Protein AF-A0A7S0CFM4-F1 (afdb_monomer_lite)

Structure (mmCIF, N/CA/C/O backbone):
data_AF-A0A7S0CFM4-F1
#
_entry.id   AF-A0A7S0CFM4-F1
#
loop_
_atom_site.group_PDB
_atom_site.id
_atom_site.type_symbol
_atom_site.label_atom_id
_atom_site.label_alt_id
_atom_site.label_comp_id
_atom_site.label_asym_id
_atom_site.label_entity_id
_atom_site.label_seq_id
_atom_site.pdbx_PDB_ins_code
_atom_site.Cartn_x
_atom_site.Cartn_y
_atom_site.Cartn_z
_atom_site.occupancy
_atom_site.B_iso_or_equiv
_atom_site.auth_seq_id
_atom_site.auth_comp_id
_atom_site.auth_asym_id
_atom_site.auth_atom_id
_atom_site.pdbx_PDB_model_num
ATOM 1 N N . TYR A 1 1 ? 23.553 -4.003 20.537 1.00 40.41 1 TYR A N 1
ATOM 2 C CA . TYR A 1 1 ? 22.640 -2.846 20.536 1.00 40.41 1 TYR A CA 1
ATOM 3 C C . TYR A 1 1 ? 23.492 -1.665 20.147 1.00 40.41 1 TYR A C 1
ATOM 5 O O . TYR A 1 1 ? 24.112 -1.077 21.020 1.00 40.41 1 TYR A O 1
ATOM 13 N N . ASP A 1 2 ? 23.655 -1.449 18.842 1.00 40.47 2 ASP A N 1
ATOM 14 C CA . ASP A 1 2 ? 24.677 -0.541 18.330 1.00 40.47 2 ASP A CA 1
ATOM 15 C C . ASP A 1 2 ? 24.073 0.653 17.588 1.00 40.47 2 ASP A C 1
ATOM 17 O O . ASP A 1 2 ? 22.997 0.603 16.994 1.00 40.47 2 ASP A O 1
ATOM 21 N N . SER A 1 3 ? 24.793 1.749 17.724 1.00 41.78 3 SER A N 1
ATOM 22 C CA . SER A 1 3 ? 24.379 3.143 17.827 1.00 41.78 3 SER A CA 1
ATOM 23 C C . SER A 1 3 ? 24.308 3.886 16.490 1.00 41.78 3 SER A C 1
ATOM 25 O O . SER A 1 3 ? 24.417 5.108 16.454 1.00 41.78 3 SER A O 1
ATOM 27 N N . LYS A 1 4 ? 24.103 3.181 15.371 1.00 48.75 4 LYS A N 1
ATOM 28 C CA . LYS A 1 4 ? 24.180 3.795 14.030 1.00 48.75 4 LYS A CA 1
ATOM 29 C C . LYS A 1 4 ? 22.928 4.587 13.614 1.00 48.75 4 LYS A C 1
ATOM 31 O O . LYS A 1 4 ? 22.977 5.324 12.637 1.00 48.75 4 LYS A O 1
ATOM 36 N N . TYR A 1 5 ? 21.837 4.483 14.382 1.00 51.28 5 TYR A N 1
ATOM 37 C CA . TYR A 1 5 ? 20.607 5.271 14.206 1.00 51.28 5 TYR A CA 1
ATOM 38 C C . TYR A 1 5 ? 20.040 5.715 15.567 1.00 51.28 5 TYR A C 1
ATOM 40 O O . TYR A 1 5 ? 19.038 5.158 16.027 1.00 51.28 5 TYR A O 1
ATOM 48 N N . PRO A 1 6 ? 20.677 6.673 16.267 1.00 43.50 6 PRO A N 1
ATOM 49 C CA . PRO A 1 6 ? 20.128 7.202 17.507 1.00 43.50 6 PRO A CA 1
ATOM 50 C C . PRO A 1 6 ? 18.865 8.002 17.167 1.00 43.50 6 PRO A C 1
ATOM 52 O O . PRO A 1 6 ? 18.918 9.041 16.515 1.00 43.50 6 PRO A O 1
ATOM 55 N N . PHE A 1 7 ? 17.706 7.472 17.556 1.00 48.91 7 PHE A N 1
ATOM 56 C CA . PHE A 1 7 ? 16.424 8.133 17.347 1.00 48.91 7 PHE A CA 1
ATOM 57 C C . PHE A 1 7 ? 16.275 9.275 18.356 1.00 48.91 7 PHE A C 1
ATOM 59 O O . PHE A 1 7 ? 15.991 9.032 19.530 1.00 48.91 7 PHE A O 1
ATOM 66 N N . ASP A 1 8 ? 16.458 10.514 17.898 1.00 47.66 8 ASP A N 1
ATOM 67 C CA . ASP A 1 8 ? 16.043 11.690 18.657 1.00 47.66 8 ASP A CA 1
ATOM 68 C C . ASP A 1 8 ? 14.516 11.828 18.565 1.00 47.66 8 ASP A C 1
ATOM 70 O O . ASP A 1 8 ? 13.925 12.033 17.503 1.00 47.66 8 ASP A O 1
ATOM 74 N N . ILE A 1 9 ? 13.860 11.677 19.714 1.00 49.12 9 ILE A N 1
ATOM 75 C CA . ILE A 1 9 ? 12.403 11.709 19.876 1.00 49.12 9 ILE A CA 1
ATOM 76 C C . ILE A 1 9 ? 11.842 13.113 19.563 1.00 49.12 9 ILE A C 1
ATOM 78 O O . ILE A 1 9 ? 10.633 13.242 19.352 1.00 49.12 9 ILE A O 1
ATOM 82 N N . ASN A 1 10 ? 12.697 14.140 19.480 1.00 45.16 10 ASN A N 1
ATOM 83 C CA . ASN A 1 10 ? 12.308 15.534 19.270 1.00 45.16 10 ASN A CA 1
ATOM 84 C C . ASN A 1 10 ? 12.163 15.956 17.795 1.00 45.16 10 ASN A C 1
ATOM 86 O O . ASN A 1 10 ? 11.610 17.024 17.550 1.00 45.16 10 ASN A O 1
ATOM 90 N N . ASP A 1 11 ? 12.562 15.128 16.817 1.00 54.97 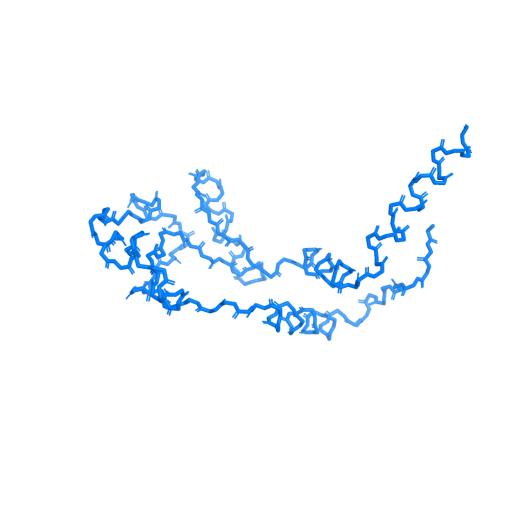11 ASP A N 1
ATOM 91 C CA . ASP A 1 11 ? 12.527 15.473 15.378 1.00 54.97 11 ASP A CA 1
ATOM 92 C C . ASP A 1 11 ? 11.566 14.591 14.549 1.00 54.97 11 ASP A C 1
ATOM 94 O O . ASP A 1 11 ? 11.843 14.151 13.428 1.00 54.97 11 ASP A O 1
ATOM 98 N N . LYS A 1 12 ? 10.408 14.252 15.130 1.00 56.91 12 LYS A N 1
ATOM 99 C CA . LYS A 1 12 ? 9.464 13.274 14.552 1.00 56.91 12 LYS A CA 1
ATOM 100 C C . LYS A 1 12 ? 8.809 13.719 13.242 1.00 56.91 12 LYS A C 1
ATOM 102 O O . LYS A 1 12 ? 8.594 12.871 12.380 1.00 56.91 12 LYS A O 1
ATOM 107 N N . ALA A 1 13 ? 8.483 15.004 13.096 1.00 60.00 13 ALA A N 1
ATOM 108 C CA . ALA A 1 13 ? 7.797 15.520 11.906 1.00 60.00 13 ALA A CA 1
ATOM 109 C C . ALA A 1 13 ? 8.728 15.528 10.680 1.00 60.00 13 ALA A C 1
ATOM 111 O O . ALA A 1 13 ? 8.408 14.923 9.661 1.00 60.00 13 ALA A O 1
ATOM 112 N N . SER A 1 14 ? 9.934 16.082 10.837 1.00 62.34 14 SER A N 1
ATOM 113 C CA . SER A 1 14 ? 11.000 16.062 9.823 1.00 62.34 14 SER A CA 1
ATOM 114 C C . SER A 1 14 ? 11.377 14.633 9.416 1.00 62.34 14 SER A C 1
ATOM 116 O O . SER A 1 14 ? 11.490 14.307 8.232 1.00 62.34 14 SER A O 1
ATOM 118 N N . SER A 1 15 ? 11.496 13.737 10.403 1.00 78.25 15 SER A N 1
ATOM 119 C CA . SER A 1 15 ? 11.813 12.328 10.162 1.00 78.25 15 SER A CA 1
ATOM 120 C C . SER A 1 15 ? 10.724 11.604 9.369 1.00 78.25 15 SER A C 1
ATOM 122 O O . SER A 1 15 ? 11.044 10.786 8.508 1.00 78.25 15 SER A O 1
ATOM 124 N N . LEU A 1 16 ? 9.447 11.886 9.634 1.00 84.25 16 LEU A N 1
ATOM 125 C CA . LEU A 1 16 ? 8.334 11.257 8.928 1.00 84.25 16 LEU A CA 1
ATOM 126 C C . LEU A 1 16 ? 8.239 11.733 7.479 1.00 84.25 16 LEU A C 1
ATOM 128 O O . LEU A 1 16 ? 8.123 10.903 6.581 1.00 84.25 16 LEU A O 1
ATOM 132 N N . ASP A 1 17 ? 8.367 13.035 7.238 1.00 88.12 17 ASP A N 1
ATOM 133 C CA . ASP A 1 17 ? 8.357 13.593 5.883 1.00 88.12 17 ASP A CA 1
ATOM 134 C C . ASP A 1 17 ? 9.499 13.027 5.037 1.00 88.12 17 ASP A C 1
ATOM 136 O O . ASP A 1 17 ? 9.308 12.634 3.883 1.00 88.12 17 ASP A O 1
ATOM 140 N N . ARG A 1 18 ? 10.688 12.899 5.636 1.00 89.38 18 ARG A N 1
ATOM 141 C CA . ARG A 1 18 ? 11.846 12.265 5.003 1.00 89.38 18 ARG A CA 1
ATOM 142 C C . ARG A 1 18 ? 11.566 10.806 4.633 1.00 89.38 18 ARG A C 1
ATOM 144 O O . ARG A 1 18 ? 11.861 10.396 3.511 1.00 89.38 18 ARG A O 1
ATOM 151 N N . LEU A 1 19 ? 10.980 10.036 5.550 1.00 91.19 19 LEU A N 1
ATOM 152 C CA . LEU A 1 19 ? 10.613 8.636 5.326 1.00 91.19 19 LEU A CA 1
ATOM 153 C C . LEU A 1 19 ? 9.547 8.482 4.235 1.00 91.19 19 LEU A C 1
ATOM 155 O O . LEU A 1 19 ? 9.661 7.607 3.378 1.00 91.19 19 LEU A O 1
ATOM 159 N N . LEU A 1 20 ? 8.531 9.346 4.234 1.00 91.12 20 LEU A N 1
ATOM 160 C CA . LEU A 1 20 ? 7.489 9.365 3.209 1.00 91.12 20 LEU A CA 1
ATOM 161 C C . LEU A 1 20 ? 8.065 9.708 1.836 1.00 91.12 20 LEU A C 1
ATOM 163 O O . LEU A 1 20 ? 7.699 9.072 0.847 1.00 91.12 20 LEU A O 1
ATOM 167 N N . LYS A 1 21 ? 8.991 10.671 1.774 1.00 91.38 21 LYS A N 1
ATOM 168 C CA . LYS A 1 21 ? 9.681 11.061 0.541 1.00 91.38 21 LYS A CA 1
ATOM 169 C C . LYS A 1 21 ? 10.567 9.941 -0.005 1.00 91.38 21 LYS A C 1
ATOM 171 O O . LYS A 1 21 ? 10.552 9.697 -1.206 1.00 91.38 21 LYS A O 1
ATOM 176 N N . LEU A 1 22 ? 11.300 9.240 0.860 1.00 91.19 22 LEU A N 1
ATOM 177 C CA . LEU A 1 22 ? 12.080 8.069 0.458 1.00 91.19 22 LEU A CA 1
ATOM 178 C C . LEU A 1 22 ? 11.164 6.958 -0.073 1.00 91.19 22 LEU A C 1
ATOM 180 O O . LEU A 1 22 ? 11.362 6.437 -1.165 1.00 91.19 22 LEU A O 1
ATOM 184 N N . ALA A 1 23 ? 10.117 6.612 0.676 1.00 89.81 23 ALA A N 1
ATOM 185 C CA . ALA A 1 23 ? 9.205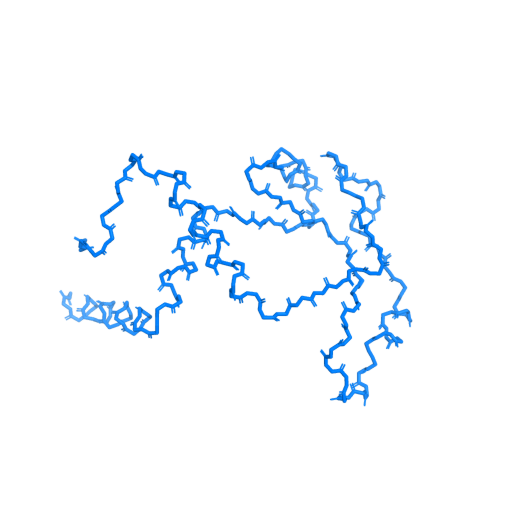 5.548 0.277 1.00 89.81 23 ALA A CA 1
ATOM 186 C C . ALA A 1 23 ? 8.412 5.882 -0.994 1.00 89.81 23 ALA A C 1
ATOM 188 O O . ALA A 1 23 ? 8.005 4.967 -1.706 1.00 89.81 23 ALA A O 1
ATOM 189 N N . SER A 1 24 ? 8.161 7.161 -1.285 1.00 88.62 24 SER A N 1
ATOM 190 C CA . SER A 1 24 ? 7.548 7.573 -2.547 1.00 88.62 24 SER A CA 1
ATOM 191 C C . SER A 1 24 ? 8.539 7.524 -3.709 1.00 88.62 24 SER A C 1
ATOM 193 O O . SER A 1 24 ? 8.147 7.075 -4.782 1.00 88.62 24 SER A O 1
ATOM 195 N N . SER A 1 25 ? 9.813 7.885 -3.501 1.00 90.88 25 SER A N 1
ATOM 196 C CA . SER A 1 25 ? 10.839 7.806 -4.551 1.00 90.88 25 SER A CA 1
ATOM 197 C C . SER A 1 25 ? 11.182 6.377 -4.972 1.00 90.88 25 SER A C 1
ATOM 199 O O . SER A 1 25 ? 11.627 6.175 -6.093 1.00 90.88 25 SER A O 1
ATOM 201 N N . LEU A 1 26 ? 10.957 5.390 -4.100 1.00 90.31 26 LEU A N 1
ATOM 202 C CA . LEU A 1 26 ? 11.190 3.969 -4.395 1.00 90.31 26 LEU A CA 1
ATOM 203 C C . LEU A 1 26 ? 10.030 3.296 -5.158 1.00 90.31 26 LEU A C 1
ATOM 205 O O . LEU A 1 26 ? 10.097 2.109 -5.466 1.00 90.31 26 LEU A O 1
ATOM 209 N N . ARG A 1 27 ? 8.935 4.011 -5.452 1.00 86.38 27 ARG A N 1
ATOM 210 C CA . ARG A 1 27 ? 7.801 3.467 -6.218 1.00 86.38 27 ARG A CA 1
ATOM 211 C C . ARG A 1 27 ? 8.047 3.662 -7.710 1.00 86.38 27 ARG A C 1
ATOM 213 O O . ARG A 1 27 ? 7.652 4.677 -8.275 1.00 86.38 27 ARG A O 1
ATOM 220 N N . GLU A 1 28 ? 8.676 2.674 -8.334 1.00 79.88 28 GLU A N 1
ATOM 221 C CA . GLU A 1 28 ? 9.001 2.699 -9.768 1.00 79.88 28 GLU A CA 1
ATOM 222 C C . GLU A 1 28 ? 7.755 2.593 -10.659 1.00 79.88 28 GLU A C 1
ATOM 224 O O . GLU A 1 28 ? 7.666 3.243 -11.699 1.00 79.88 28 GLU A O 1
ATOM 229 N N . HIS A 1 29 ? 6.756 1.819 -10.227 1.00 76.88 29 HIS A N 1
ATOM 230 C CA . HIS A 1 29 ? 5.530 1.603 -10.990 1.00 76.88 29 HIS A CA 1
ATOM 231 C C . HIS A 1 29 ? 4.382 2.467 -10.472 1.00 76.88 29 HIS A C 1
ATOM 233 O O . HIS A 1 29 ? 3.984 2.382 -9.305 1.00 76.88 29 HIS A O 1
ATOM 239 N N . GLN A 1 30 ? 3.818 3.275 -11.370 1.00 73.50 30 GLN A N 1
ATOM 240 C CA . GLN A 1 30 ? 2.602 4.038 -11.124 1.00 73.50 30 GLN A CA 1
ATOM 241 C C . GLN A 1 30 ? 1.469 3.476 -11.969 1.00 73.50 30 GLN A C 1
ATOM 243 O O . GLN A 1 30 ? 1.598 3.320 -13.179 1.00 73.50 30 GLN A O 1
ATOM 248 N N . TYR 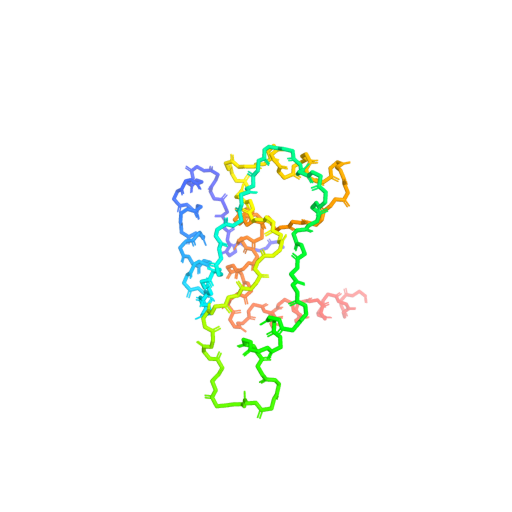A 1 31 ? 0.352 3.204 -11.305 1.00 79.88 31 TYR A N 1
ATOM 249 C CA . TYR A 1 31 ? -0.855 2.701 -11.933 1.00 79.88 31 TYR A CA 1
ATOM 250 C C . TYR A 1 31 ? -1.985 3.710 -11.735 1.00 79.88 31 TYR A C 1
ATOM 252 O O . TYR A 1 31 ? -2.174 4.260 -10.649 1.00 79.88 31 TYR A O 1
ATOM 260 N N . THR A 1 32 ? -2.746 3.939 -12.790 1.00 86.00 32 THR A N 1
ATOM 261 C CA . THR A 1 32 ? -3.970 4.722 -12.846 1.00 86.00 32 THR A CA 1
ATOM 262 C C . THR A 1 32 ? -5.167 3.772 -12.782 1.00 86.00 32 THR A C 1
ATOM 264 O O . THR A 1 32 ? -5.357 2.955 -13.675 1.00 86.00 32 THR A O 1
ATOM 267 N N . PRO A 1 33 ? -6.007 3.826 -11.744 1.00 88.50 33 PRO A N 1
ATOM 268 C CA . PRO A 1 33 ? -7.243 3.053 -11.731 1.00 88.50 33 PRO A CA 1
ATOM 269 C C . PRO A 1 33 ? -8.171 3.447 -12.890 1.00 88.50 33 PRO A C 1
ATOM 271 O O . PRO A 1 33 ? -8.291 4.633 -13.194 1.00 88.50 33 PRO A O 1
ATOM 274 N N . ILE A 1 34 ? -8.875 2.479 -13.493 1.00 88.31 34 ILE A N 1
ATOM 275 C CA . ILE A 1 34 ? -9.935 2.754 -14.495 1.00 88.31 34 ILE A CA 1
ATOM 276 C C . ILE A 1 34 ? -10.991 3.692 -13.929 1.00 88.31 34 ILE A C 1
ATOM 278 O O . ILE A 1 34 ? -11.508 4.571 -14.614 1.00 88.31 34 ILE A O 1
ATOM 282 N N . GLU A 1 35 ? -11.316 3.488 -12.659 1.00 89.31 35 GLU A N 1
ATOM 283 C CA . GLU A 1 35 ? -12.182 4.373 -11.917 1.00 89.31 35 GLU A CA 1
ATOM 284 C C . GLU A 1 35 ? -11.662 4.548 -10.496 1.00 89.31 35 GLU A C 1
ATOM 286 O O . GLU A 1 35 ? -11.060 3.647 -9.903 1.00 89.31 35 GLU A O 1
ATOM 291 N N . ASN A 1 36 ? -11.951 5.714 -9.928 1.00 86.94 36 ASN A N 1
ATOM 292 C CA . ASN A 1 36 ? -11.649 5.984 -8.535 1.00 86.94 36 ASN A CA 1
ATOM 293 C C . ASN A 1 36 ? -12.624 5.207 -7.646 1.00 86.94 36 ASN A C 1
ATOM 295 O O . ASN A 1 36 ? -13.813 5.533 -7.571 1.00 86.94 36 ASN A O 1
ATOM 299 N N . LEU A 1 37 ? -12.115 4.184 -6.959 1.00 90.38 37 LEU A N 1
ATOM 300 C CA . LEU A 1 37 ? -12.884 3.427 -5.981 1.00 90.38 37 LEU A CA 1
ATOM 301 C C . LEU A 1 37 ? -13.280 4.342 -4.814 1.00 90.38 37 LEU A C 1
ATOM 303 O O . LEU A 1 37 ? -12.430 4.943 -4.159 1.00 90.38 37 LEU A O 1
ATOM 307 N N . LYS A 1 38 ? -14.583 4.445 -4.541 1.00 91.50 38 LYS A N 1
ATOM 308 C CA . LYS A 1 38 ? -15.091 5.187 -3.382 1.00 91.50 38 LYS A CA 1
ATOM 309 C C . LYS A 1 38 ? -14.911 4.346 -2.120 1.00 91.50 38 LYS A C 1
ATOM 311 O O . LYS A 1 38 ? -15.478 3.261 -2.031 1.00 91.50 38 LYS A O 1
ATOM 316 N N . CYS A 1 39 ? -14.177 4.885 -1.149 1.00 94.31 39 CYS A N 1
ATOM 317 C CA . CYS A 1 39 ? -13.854 4.232 0.120 1.00 94.31 39 CYS A CA 1
ATOM 318 C C . CYS A 1 39 ? -14.535 4.953 1.302 1.00 94.31 39 CYS A C 1
ATOM 320 O O . CYS A 1 39 ? -13.928 5.842 1.907 1.00 94.31 39 CYS A O 1
ATOM 322 N N . PRO A 1 40 ? -15.817 4.640 1.590 1.00 96.69 40 PRO A N 1
ATOM 323 C CA . PRO A 1 40 ? -16.549 5.192 2.733 1.00 96.69 40 PRO A CA 1
ATOM 324 C C . PRO A 1 40 ? -16.034 4.631 4.066 1.00 96.69 40 PRO A C 1
ATOM 326 O O . PRO A 1 40 ? -15.279 3.660 4.076 1.00 96.69 40 PRO A O 1
ATOM 329 N N . ASP A 1 41 ? -16.490 5.203 5.186 1.00 97.38 41 ASP A N 1
ATOM 330 C CA . ASP A 1 41 ? -16.016 4.850 6.537 1.00 97.38 41 ASP A CA 1
ATOM 331 C C . ASP A 1 41 ? -16.260 3.388 6.928 1.00 97.38 41 ASP A C 1
ATOM 333 O O . ASP A 1 41 ? -15.508 2.829 7.720 1.00 97.38 41 ASP A O 1
ATOM 337 N N . LYS A 1 42 ? -17.288 2.754 6.356 1.00 97.50 42 LYS A N 1
ATOM 338 C CA . LYS A 1 42 ? -17.612 1.331 6.533 1.00 97.50 42 LYS A CA 1
ATOM 339 C C . LYS A 1 42 ? -17.677 0.645 5.172 1.00 97.50 42 LYS A C 1
ATOM 341 O O . LYS A 1 42 ? -18.118 1.292 4.222 1.00 97.50 42 LYS A O 1
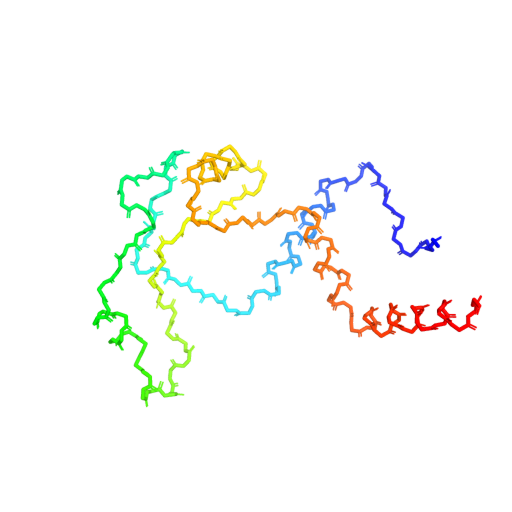ATOM 346 N N . PRO A 1 43 ? -17.292 -0.637 5.056 1.00 96.94 43 PRO A N 1
ATOM 347 C CA . PRO A 1 43 ? -17.304 -1.320 3.771 1.00 96.94 43 PRO A CA 1
ATOM 348 C C . PRO A 1 43 ? -18.723 -1.359 3.186 1.00 96.94 43 PRO A C 1
ATOM 350 O O . PRO A 1 43 ? -19.668 -1.729 3.889 1.00 96.94 43 PRO A O 1
ATOM 353 N N . PRO A 1 44 ? -18.906 -0.961 1.914 1.00 95.69 44 PRO A N 1
ATOM 354 C CA . PRO A 1 44 ? -20.212 -1.023 1.278 1.00 95.69 44 PRO A CA 1
ATOM 355 C C . PRO A 1 44 ? -20.631 -2.485 1.033 1.00 95.69 44 PRO A C 1
ATOM 357 O O . PRO A 1 44 ? -19.770 -3.362 0.907 1.00 95.69 44 PRO A O 1
ATOM 360 N N . PRO A 1 45 ? -21.940 -2.771 0.907 1.00 94.88 45 PRO A N 1
ATOM 361 C CA . PRO A 1 45 ? -22.411 -4.097 0.517 1.00 94.88 45 PRO A CA 1
ATOM 362 C C . PRO A 1 45 ? -21.749 -4.571 -0.783 1.00 94.88 45 PRO A C 1
ATOM 364 O O . PRO A 1 45 ? -21.693 -3.829 -1.764 1.00 94.88 45 PRO A O 1
ATOM 367 N N . GLY A 1 46 ? -21.253 -5.810 -0.789 1.00 92.88 46 GLY A N 1
ATOM 368 C CA . GLY A 1 46 ? -20.568 -6.393 -1.946 1.00 92.88 46 GLY A CA 1
ATOM 369 C C . GLY A 1 46 ? -19.106 -5.968 -2.120 1.00 92.88 46 GLY A C 1
ATOM 370 O O . GLY A 1 46 ? -18.537 -6.243 -3.170 1.00 92.88 46 GLY A O 1
ATOM 371 N N . TYR A 1 47 ? -18.496 -5.312 -1.127 1.00 96.06 47 TYR A N 1
ATOM 372 C CA . TYR A 1 47 ? -17.047 -5.098 -1.075 1.00 96.06 47 TYR A CA 1
ATOM 373 C C . TYR A 1 47 ? -16.297 -6.427 -0.822 1.00 96.06 47 TYR A C 1
ATOM 375 O O . TYR A 1 47 ? -16.773 -7.234 -0.021 1.00 96.06 47 TYR A O 1
ATOM 383 N N . PRO A 1 48 ? -15.117 -6.663 -1.434 1.00 96.62 48 PRO A N 1
ATOM 384 C CA . PRO A 1 48 ? -14.393 -5.794 -2.369 1.00 96.62 48 PRO A CA 1
ATOM 385 C C . PRO A 1 48 ? -15.065 -5.687 -3.738 1.00 96.62 48 PRO A C 1
ATOM 387 O O . PRO A 1 48 ? -15.787 -6.587 -4.164 1.00 96.62 48 PRO A O 1
ATOM 390 N N . LYS A 1 49 ? -14.810 -4.582 -4.450 1.00 94.75 49 LYS A N 1
ATOM 391 C CA . LYS A 1 49 ? -15.402 -4.357 -5.771 1.00 94.75 49 LYS A CA 1
ATOM 392 C C . LYS A 1 49 ? -14.944 -5.441 -6.743 1.00 94.75 49 LYS A C 1
ATOM 394 O O . LYS A 1 49 ? -13.750 -5.638 -6.965 1.00 94.75 49 LYS A O 1
ATOM 399 N N . GLN A 1 50 ? -15.924 -6.100 -7.348 1.00 93.31 50 GLN A N 1
ATOM 400 C CA . GLN A 1 50 ? -15.710 -7.117 -8.365 1.00 93.31 50 GLN A CA 1
ATOM 401 C C . GLN A 1 50 ? -15.711 -6.492 -9.758 1.00 93.31 50 GLN A C 1
ATOM 403 O O . GLN A 1 50 ? -16.458 -5.554 -10.045 1.00 93.31 50 GLN A O 1
ATOM 408 N N . TRP A 1 51 ? -14.891 -7.062 -10.632 1.00 92.62 51 TRP A N 1
ATOM 409 C CA . TRP A 1 51 ? -14.723 -6.635 -12.013 1.00 92.62 51 TRP A CA 1
ATOM 410 C C . TRP A 1 51 ? -14.999 -7.803 -12.950 1.00 92.62 51 TRP A C 1
ATOM 412 O O . TRP A 1 51 ? -14.787 -8.963 -12.594 1.00 92.62 51 TRP A O 1
ATOM 422 N N . LYS A 1 52 ? -15.491 -7.517 -14.158 1.00 93.25 52 LYS A N 1
ATOM 423 C CA . LYS A 1 52 ? -15.754 -8.573 -15.137 1.00 93.25 52 LYS A CA 1
ATOM 424 C C . LYS A 1 52 ? -14.424 -9.136 -15.624 1.00 93.25 52 LYS A C 1
ATOM 426 O O . LYS A 1 52 ? -13.595 -8.398 -16.146 1.00 93.25 52 LYS A O 1
ATOM 431 N N . MET A 1 53 ? -14.267 -10.454 -15.533 1.00 90.50 53 MET A N 1
ATOM 432 C CA . MET A 1 53 ? -13.042 -11.143 -15.956 1.00 90.50 53 MET A CA 1
ATOM 433 C C . MET A 1 53 ? -12.637 -10.789 -17.395 1.00 90.50 53 MET A C 1
ATOM 435 O O . MET A 1 53 ? -11.472 -10.525 -17.668 1.00 90.50 53 MET A O 1
ATOM 439 N N . MET A 1 54 ? -13.610 -10.704 -18.308 1.00 91.50 54 MET A N 1
ATOM 440 C CA . MET A 1 54 ? -13.335 -10.360 -19.706 1.00 91.50 54 MET A CA 1
ATOM 441 C C . MET A 1 54 ? -12.824 -8.927 -19.896 1.00 91.50 54 MET A C 1
ATOM 443 O O . MET A 1 54 ? -12.112 -8.678 -20.862 1.00 91.50 54 MET A O 1
ATOM 447 N N . ASP A 1 55 ? -13.169 -7.992 -19.009 1.00 90.25 55 ASP A N 1
ATOM 448 C CA . ASP A 1 55 ? -12.641 -6.623 -19.063 1.00 90.25 55 ASP A CA 1
ATOM 449 C C . ASP A 1 55 ? -11.169 -6.606 -18.620 1.00 90.25 55 ASP A C 1
ATOM 451 O O . ASP A 1 55 ? -10.336 -5.974 -19.268 1.00 90.25 55 ASP A O 1
ATOM 455 N N . ILE A 1 56 ? -10.830 -7.392 -17.589 1.00 87.75 56 ILE A N 1
ATOM 456 C CA . ILE A 1 56 ? -9.451 -7.566 -17.111 1.00 87.75 56 ILE A CA 1
ATOM 457 C C . ILE A 1 56 ? -8.575 -8.190 -18.200 1.00 87.75 56 ILE A C 1
ATOM 459 O O . ILE A 1 56 ? -7.552 -7.611 -18.544 1.00 87.75 56 ILE A O 1
ATOM 463 N N . ILE A 1 57 ? -8.990 -9.324 -18.779 1.00 87.25 57 ILE A N 1
ATOM 464 C CA . ILE A 1 57 ? -8.211 -10.039 -19.810 1.00 87.25 57 ILE A CA 1
ATOM 465 C C . ILE A 1 57 ? -7.990 -9.162 -21.048 1.00 87.25 57 ILE A C 1
ATOM 467 O O . ILE A 1 57 ? -6.924 -9.194 -21.648 1.00 87.25 57 ILE A O 1
ATOM 471 N N . ARG A 1 58 ? -8.982 -8.350 -21.436 1.00 85.56 58 ARG A N 1
ATOM 472 C CA . ARG A 1 58 ? -8.827 -7.425 -22.569 1.00 85.56 58 ARG A CA 1
ATOM 473 C C . ARG A 1 58 ? -7.849 -6.283 -22.293 1.00 85.56 58 ARG A C 1
ATOM 475 O O . ARG A 1 58 ? -7.243 -5.790 -23.234 1.00 85.56 58 ARG A O 1
ATOM 482 N N . ASN A 1 59 ? -7.732 -5.841 -21.042 1.00 82.88 59 ASN A N 1
ATOM 483 C CA . ASN A 1 59 ? -6.815 -4.772 -20.638 1.00 82.88 59 ASN A CA 1
ATOM 484 C C . ASN A 1 59 ? -5.404 -5.286 -20.347 1.00 82.88 59 ASN A C 1
ATOM 486 O O . ASN A 1 59 ? -4.444 -4.562 -20.551 1.00 82.88 59 ASN A O 1
ATOM 490 N N . TRP A 1 60 ? -5.290 -6.511 -19.839 1.00 82.12 60 TRP A N 1
ATOM 491 C CA . TRP A 1 60 ? -4.029 -7.189 -19.584 1.00 82.12 60 TRP A CA 1
ATOM 492 C C . TRP A 1 60 ? -4.017 -8.492 -20.374 1.00 82.12 60 TRP A C 1
ATOM 494 O O . TRP A 1 60 ? -4.319 -9.564 -19.846 1.00 82.12 60 TRP A O 1
ATOM 504 N N . ASN A 1 61 ? -3.754 -8.365 -21.675 1.00 81.31 61 ASN A N 1
ATOM 505 C CA . ASN A 1 61 ? -3.720 -9.510 -22.569 1.00 81.31 61 ASN A CA 1
ATOM 506 C C . ASN A 1 61 ? -2.481 -10.363 -22.241 1.00 81.31 61 ASN A C 1
ATOM 508 O O . ASN A 1 61 ? -1.367 -9.889 -22.458 1.00 81.31 61 ASN A O 1
ATOM 512 N N . PRO A 1 62 ? -2.640 -11.605 -21.748 1.00 79.38 62 PRO A N 1
ATOM 513 C CA . PRO A 1 62 ? -1.502 -12.442 -21.367 1.00 79.38 62 PRO A CA 1
ATOM 514 C C . PRO A 1 62 ? -0.605 -12.821 -22.554 1.00 79.38 62 PRO A C 1
ATOM 516 O O . PRO A 1 62 ? 0.544 -13.200 -22.338 1.00 79.38 62 PRO A O 1
ATOM 519 N N . ASP A 1 63 ? -1.114 -12.710 -23.785 1.00 84.56 63 ASP A N 1
ATOM 520 C CA . ASP A 1 63 ? -0.365 -13.006 -25.007 1.00 84.56 63 ASP A CA 1
ATOM 521 C C . ASP A 1 63 ? 0.459 -11.802 -25.510 1.00 84.56 63 ASP A C 1
ATOM 523 O O . ASP A 1 63 ? 1.308 -11.965 -26.387 1.00 84.56 63 ASP A O 1
ATOM 527 N N . ASP A 1 64 ? 0.226 -10.594 -24.979 1.00 78.62 64 ASP A N 1
ATOM 528 C CA . ASP A 1 64 ? 0.954 -9.380 -25.356 1.00 78.62 64 ASP A CA 1
ATOM 529 C C . ASP A 1 64 ? 2.004 -9.015 -24.300 1.00 78.62 64 ASP A C 1
ATOM 531 O O . ASP A 1 64 ? 1.713 -8.425 -23.261 1.00 78.62 64 ASP A O 1
ATOM 535 N N . THR A 1 65 ? 3.261 -9.353 -24.584 1.00 78.38 65 THR A N 1
ATOM 536 C CA . THR A 1 65 ? 4.406 -8.994 -23.737 1.00 78.38 65 THR A CA 1
ATOM 537 C C . THR A 1 65 ? 5.078 -7.689 -24.167 1.00 78.38 65 THR A C 1
ATOM 539 O O . THR A 1 65 ? 6.186 -7.408 -23.722 1.00 78.38 65 THR A O 1
ATOM 542 N N . SER A 1 66 ? 4.503 -6.936 -25.109 1.00 74.31 66 SER A N 1
ATOM 543 C CA . SER A 1 66 ? 5.117 -5.709 -25.634 1.00 74.31 66 SER A CA 1
ATOM 544 C C . SER A 1 66 ? 4.737 -4.462 -24.832 1.00 74.31 66 SER A C 1
ATOM 546 O O . SER A 1 66 ? 5.520 -3.513 -24.785 1.00 74.31 66 SER A O 1
ATOM 548 N N . ASP A 1 67 ? 3.596 -4.496 -24.136 1.00 63.81 67 ASP A N 1
ATOM 549 C CA . ASP A 1 67 ? 3.086 -3.398 -23.314 1.00 63.81 67 ASP A CA 1
ATOM 550 C C . ASP A 1 67 ? 3.023 -3.776 -21.824 1.00 63.81 67 ASP A C 1
ATOM 552 O O . ASP A 1 67 ? 1.968 -4.013 -21.238 1.00 63.81 67 ASP A O 1
ATOM 556 N N . PHE A 1 68 ? 4.186 -3.802 -21.167 1.00 60.00 68 PHE A N 1
ATOM 557 C CA . PHE A 1 68 ? 4.263 -3.891 -19.700 1.00 60.00 68 PHE A CA 1
ATOM 558 C C . PHE A 1 68 ? 3.795 -2.602 -18.996 1.00 60.00 68 PHE A C 1
ATOM 560 O O . PHE A 1 68 ? 3.776 -2.537 -17.766 1.00 60.00 68 PHE A O 1
ATOM 567 N N . HIS A 1 69 ? 3.451 -1.563 -19.763 1.00 57.22 69 HIS A N 1
ATOM 568 C CA . HIS A 1 69 ? 3.096 -0.234 -19.287 1.00 57.22 69 HIS A CA 1
ATOM 569 C C . HIS A 1 69 ? 1.606 0.046 -19.421 1.00 57.22 69 HIS A C 1
ATOM 571 O O . HIS A 1 69 ? 1.226 1.216 -19.441 1.00 57.22 69 HIS A O 1
ATOM 577 N N . THR A 1 70 ? 0.749 -0.981 -19.440 1.00 61.44 70 THR A N 1
ATOM 578 C CA . THR A 1 70 ? -0.685 -0.784 -19.225 1.00 61.44 70 THR A CA 1
ATOM 579 C C . THR A 1 70 ? -0.874 -0.124 -17.860 1.00 61.44 70 THR A C 1
ATOM 581 O O . THR A 1 70 ? -0.973 -0.779 -16.823 1.00 61.44 70 THR A O 1
ATOM 584 N N . THR A 1 71 ? -0.893 1.208 -17.852 1.00 64.25 71 THR A N 1
ATOM 585 C CA . THR A 1 71 ? -0.973 2.046 -16.654 1.00 64.25 71 THR A CA 1
ATOM 586 C C . THR A 1 71 ? -2.306 1.829 -15.956 1.00 64.25 71 THR A C 1
ATOM 588 O O . THR A 1 71 ? -2.481 2.224 -14.815 1.00 64.25 71 THR A O 1
ATOM 591 N N . VAL A 1 72 ? -3.268 1.211 -16.634 1.00 83.94 72 VAL A N 1
ATOM 592 C CA . VAL A 1 72 ? -4.659 1.177 -16.237 1.00 83.94 72 VAL A CA 1
ATOM 593 C C . VAL A 1 72 ? -4.982 -0.105 -15.465 1.00 83.94 72 VAL A C 1
ATOM 595 O O . VAL A 1 72 ? -4.854 -1.205 -16.000 1.00 83.94 72 VAL A O 1
ATOM 598 N N . ILE A 1 73 ? -5.411 0.030 -14.203 1.00 87.88 73 ILE A N 1
ATOM 599 C CA . ILE A 1 73 ? -5.689 -1.109 -13.307 1.00 87.88 73 ILE A CA 1
ATOM 600 C C . ILE A 1 73 ? -7.145 -1.176 -12.834 1.00 87.88 73 ILE A C 1
ATOM 602 O O . ILE A 1 73 ? -7.818 -0.165 -12.616 1.00 87.88 73 ILE A O 1
ATOM 606 N N . TYR A 1 74 ? -7.605 -2.401 -12.584 1.00 91.31 74 TYR A N 1
ATOM 607 C CA . TYR A 1 74 ? -8.909 -2.705 -11.993 1.00 91.31 74 TYR A CA 1
ATOM 608 C C . TYR A 1 74 ? -8.804 -2.754 -10.461 1.00 91.31 74 TYR A C 1
ATOM 610 O O . TYR A 1 74 ? -8.738 -3.822 -9.851 1.00 91.31 74 TYR A O 1
ATOM 618 N N . GLN A 1 75 ? -8.758 -1.585 -9.817 1.00 92.19 75 GLN A N 1
ATOM 619 C CA . GLN A 1 75 ? -8.638 -1.481 -8.358 1.00 92.19 75 GLN A CA 1
ATOM 620 C C . GLN A 1 75 ? -9.936 -1.937 -7.664 1.00 92.19 75 GLN A C 1
ATOM 622 O O . GLN A 1 75 ? -10.967 -1.272 -7.750 1.00 92.19 75 GLN A O 1
ATOM 627 N N . GLY A 1 76 ? -9.898 -3.085 -6.978 1.00 94.31 76 GLY A N 1
ATOM 628 C CA . GLY A 1 76 ? -11.053 -3.653 -6.257 1.00 94.31 76 GLY A CA 1
ATOM 629 C C . GLY A 1 76 ? -11.093 -3.369 -4.749 1.00 94.31 76 GLY A C 1
ATOM 630 O O . GLY A 1 76 ? -12.147 -3.489 -4.125 1.00 94.31 76 GLY A O 1
ATOM 631 N N . ILE A 1 77 ? -9.955 -2.986 -4.162 1.00 96.19 77 ILE A N 1
ATOM 632 C CA . ILE A 1 77 ? -9.790 -2.789 -2.713 1.00 96.19 77 ILE A CA 1
ATOM 633 C C . ILE A 1 77 ? -9.407 -1.351 -2.371 1.00 96.19 77 ILE A C 1
ATOM 635 O O . ILE A 1 77 ? -8.745 -0.669 -3.154 1.00 96.19 77 ILE A O 1
ATOM 639 N N . CYS A 1 78 ? -9.796 -0.901 -1.186 1.00 95.94 78 CYS A N 1
ATOM 640 C CA . CYS A 1 78 ? -9.455 0.411 -0.663 1.00 95.94 78 CYS A CA 1
ATOM 641 C C . CYS A 1 78 ? -8.001 0.485 -0.195 1.00 95.94 78 CYS A C 1
ATOM 643 O O . CYS A 1 78 ? -7.421 -0.495 0.279 1.00 95.94 78 CYS A O 1
ATOM 645 N N . VAL A 1 79 ? -7.426 1.677 -0.341 1.00 94.75 79 VAL A N 1
ATOM 646 C CA . VAL A 1 79 ? -6.088 2.026 0.129 1.00 94.75 79 VAL A CA 1
ATOM 647 C C . VAL A 1 79 ? -6.251 3.164 1.124 1.00 94.75 79 VAL A C 1
ATOM 649 O O . VAL A 1 79 ? -6.703 4.235 0.735 1.00 94.75 79 VAL A O 1
ATOM 652 N N . PHE A 1 80 ? -5.894 2.922 2.378 1.00 96.81 80 PHE A N 1
ATOM 653 C CA . PHE A 1 80 ? -6.014 3.889 3.463 1.00 96.81 80 PHE A CA 1
ATOM 654 C C . PHE A 1 80 ? -4.648 4.417 3.875 1.00 96.81 80 PHE A C 1
ATOM 656 O O . PHE A 1 80 ? -3.656 3.677 3.883 1.00 96.81 80 PHE A O 1
ATOM 663 N N . ASP A 1 81 ? -4.600 5.686 4.255 1.00 95.00 81 ASP A N 1
ATOM 664 C CA . ASP A 1 81 ? -3.438 6.254 4.927 1.00 95.00 81 ASP A CA 1
ATOM 665 C C . ASP A 1 81 ? -3.466 5.961 6.436 1.00 95.00 81 ASP A C 1
ATOM 667 O O . ASP A 1 81 ? -4.468 6.180 7.117 1.00 95.00 81 ASP A O 1
ATOM 671 N N . HIS A 1 82 ? -2.351 5.474 6.982 1.00 93.88 82 HIS A N 1
ATOM 672 C CA . HIS A 1 82 ? -2.253 5.147 8.404 1.00 93.88 82 HIS A CA 1
ATOM 673 C C . HIS A 1 82 ? -2.451 6.357 9.330 1.00 93.88 82 HIS A C 1
ATOM 675 O O . HIS A 1 82 ? -3.002 6.202 10.416 1.00 93.88 82 HIS A O 1
ATOM 681 N N . GLN A 1 83 ? -2.029 7.560 8.944 1.00 91.06 83 GLN A N 1
ATOM 682 C CA . GLN A 1 83 ? -2.113 8.727 9.823 1.00 91.06 83 GLN A CA 1
ATOM 683 C C . GLN A 1 83 ? -3.503 9.356 9.814 1.00 91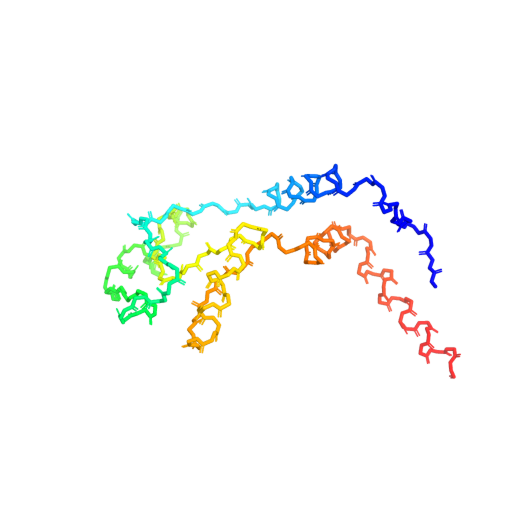.06 83 GLN A C 1
ATOM 685 O O . GLN A 1 83 ? -3.979 9.789 10.861 1.00 91.06 83 GLN A O 1
ATOM 690 N N . THR A 1 84 ? -4.151 9.411 8.651 1.00 95.19 84 THR A N 1
ATOM 691 C CA . THR A 1 84 ? -5.412 10.151 8.487 1.00 95.19 84 THR A CA 1
ATOM 692 C C . THR A 1 84 ? -6.653 9.264 8.420 1.00 95.19 84 THR A C 1
ATOM 694 O O . THR A 1 84 ? -7.749 9.752 8.680 1.00 95.19 84 THR A O 1
ATOM 697 N N . GLU A 1 85 ? -6.516 7.969 8.116 1.00 96.81 85 GLU A N 1
ATOM 698 C CA . GLU A 1 85 ? -7.650 7.068 7.844 1.00 96.81 85 GLU A CA 1
ATOM 699 C C . GLU A 1 85 ? -7.633 5.776 8.679 1.00 96.81 85 GLU A C 1
ATOM 701 O O . GLU A 1 85 ? -8.304 4.796 8.344 1.00 96.81 85 GLU A O 1
ATOM 706 N N . SER A 1 86 ? -6.909 5.770 9.803 1.00 94.94 86 SER A N 1
ATOM 707 C CA . SER A 1 86 ? -6.822 4.616 10.714 1.00 94.94 86 SER A CA 1
ATOM 708 C C . SER A 1 86 ? -8.185 4.089 11.185 1.00 94.94 86 SER A C 1
ATOM 710 O O . SER A 1 86 ? -8.366 2.879 11.309 1.00 94.94 86 SER A O 1
ATOM 712 N N . GLU A 1 87 ? -9.166 4.965 11.422 1.00 97.62 87 GLU A N 1
ATOM 713 C CA . GLU A 1 87 ? -10.514 4.544 11.830 1.00 97.62 87 GLU A CA 1
ATOM 714 C C . GLU A 1 87 ? -11.225 3.747 10.727 1.00 97.62 87 GLU A C 1
ATOM 716 O O . GLU A 1 87 ? -11.776 2.679 10.993 1.00 97.62 87 GLU A O 1
ATOM 721 N N . LYS A 1 88 ? -11.131 4.193 9.467 1.00 97.62 88 LYS A N 1
ATOM 722 C CA . LYS A 1 88 ? -11.680 3.449 8.323 1.00 97.62 88 LYS A CA 1
ATOM 723 C C . LYS A 1 88 ? -11.010 2.086 8.190 1.00 97.62 88 LYS A C 1
ATOM 725 O O . LYS A 1 88 ? -11.691 1.079 8.028 1.00 97.62 88 LYS A O 1
ATOM 730 N N . ALA A 1 89 ? -9.684 2.036 8.316 1.00 97.56 89 ALA A N 1
ATOM 731 C CA . ALA A 1 89 ? -8.943 0.779 8.278 1.00 97.56 89 ALA A CA 1
ATOM 732 C C . ALA A 1 89 ? -9.404 -0.195 9.380 1.00 97.56 89 ALA A C 1
ATOM 734 O O . ALA A 1 89 ? -9.584 -1.383 9.112 1.00 97.56 89 ALA A O 1
ATOM 735 N N . ASN A 1 90 ? -9.668 0.302 10.594 1.00 98.06 90 ASN A N 1
ATOM 736 C CA . ASN A 1 90 ? -10.211 -0.515 11.680 1.00 98.06 90 ASN A CA 1
ATOM 737 C C . ASN A 1 90 ? -11.622 -1.029 11.373 1.00 98.06 90 ASN A C 1
ATOM 739 O O . ASN A 1 90 ? -11.863 -2.216 11.565 1.00 98.06 90 ASN A O 1
ATOM 743 N N . ASN A 1 91 ? -12.511 -0.202 10.817 1.00 98.31 91 ASN A N 1
ATOM 744 C CA . ASN A 1 91 ? -13.858 -0.636 10.427 1.00 98.31 91 ASN A CA 1
ATOM 745 C C . ASN A 1 91 ? -13.827 -1.757 9.371 1.00 98.31 91 ASN A C 1
ATOM 747 O O . ASN A 1 91 ? -14.611 -2.701 9.437 1.00 98.31 91 ASN A O 1
ATOM 751 N N . TYR A 1 92 ? -12.919 -1.675 8.393 1.00 98.25 92 TYR A N 1
ATOM 752 C CA . TYR A 1 92 ? -12.766 -2.710 7.359 1.00 98.25 92 TYR A CA 1
ATOM 753 C C . TYR A 1 92 ? -12.121 -3.979 7.929 1.00 98.25 92 TYR A C 1
ATOM 755 O O . TYR A 1 92 ? -12.504 -5.083 7.547 1.00 98.25 92 TYR A O 1
ATOM 763 N N . ARG A 1 93 ? -11.192 -3.831 8.883 1.00 97.94 93 ARG A N 1
ATOM 764 C CA . ARG A 1 93 ? -10.613 -4.948 9.640 1.00 97.94 93 ARG A CA 1
ATOM 765 C C . ARG A 1 93 ? -11.667 -5.678 10.476 1.00 97.94 93 ARG A C 1
ATOM 767 O O . ARG A 1 93 ? -11.698 -6.900 10.447 1.00 97.94 93 ARG A O 1
ATOM 774 N N . GLU A 1 94 ? -12.518 -4.953 11.200 1.00 98.25 94 GLU A N 1
ATOM 775 C CA . GLU A 1 94 ? -13.605 -5.519 12.020 1.00 98.25 94 GLU A CA 1
ATOM 776 C C . GLU A 1 94 ? -14.667 -6.234 11.180 1.00 98.25 94 GLU A C 1
ATOM 778 O O . GLU A 1 94 ? -15.270 -7.199 11.636 1.00 98.25 94 GLU A O 1
ATOM 783 N N . ALA A 1 95 ? -14.870 -5.782 9.943 1.00 97.94 95 ALA A N 1
ATOM 784 C CA . ALA A 1 95 ? -15.741 -6.433 8.972 1.00 97.94 95 ALA A CA 1
ATOM 785 C C . ALA A 1 95 ? -15.071 -7.597 8.212 1.00 97.94 95 ALA A C 1
ATOM 787 O O . ALA A 1 95 ? -15.695 -8.157 7.314 1.00 97.94 95 ALA A O 1
ATOM 788 N N . GLU A 1 96 ? -13.817 -7.937 8.534 1.00 97.69 96 GLU A N 1
ATOM 789 C CA . GLU A 1 96 ? -13.046 -9.035 7.930 1.00 97.69 96 GLU A CA 1
ATOM 790 C C . GLU A 1 96 ? -12.909 -8.956 6.394 1.00 97.69 96 GLU A C 1
ATOM 792 O O . GLU A 1 96 ? -12.882 -9.970 5.696 1.00 97.69 96 GLU A O 1
ATOM 797 N N . VAL A 1 97 ? -12.785 -7.742 5.841 1.00 97.50 97 VAL A N 1
ATOM 798 C CA . VAL A 1 97 ? -12.614 -7.520 4.393 1.00 97.50 97 VAL A CA 1
ATOM 799 C C . VAL A 1 97 ? -11.219 -6.985 4.038 1.00 97.50 97 VAL A C 1
ATOM 801 O O . VAL A 1 97 ? -10.603 -6.273 4.833 1.00 97.50 97 VAL A O 1
ATOM 804 N N . PRO A 1 98 ? -10.686 -7.285 2.836 1.00 97.75 98 PRO A N 1
ATOM 805 C CA . PRO A 1 98 ? -9.319 -6.908 2.472 1.00 97.75 98 PRO A CA 1
ATOM 806 C C . PRO A 1 98 ? -9.165 -5.404 2.212 1.00 97.75 98 PRO A C 1
ATOM 808 O O . PRO A 1 98 ? -10.034 -4.778 1.611 1.00 97.75 98 PRO A O 1
ATOM 811 N N . PHE A 1 99 ? -8.023 -4.824 2.576 1.00 97.56 99 PHE A N 1
ATOM 812 C CA . PHE A 1 99 ? -7.639 -3.444 2.250 1.00 97.56 99 PHE A CA 1
ATOM 813 C C . PHE A 1 99 ? -6.111 -3.292 2.257 1.00 97.56 99 PHE A C 1
ATOM 815 O O . PHE A 1 99 ? -5.391 -4.177 2.717 1.00 97.56 99 PHE A O 1
ATOM 822 N N . VAL A 1 100 ? -5.609 -2.161 1.758 1.00 95.50 100 VAL A N 1
ATOM 823 C CA . VAL A 1 100 ? -4.193 -1.782 1.861 1.00 95.50 100 VAL A CA 1
ATOM 824 C C . VAL A 1 100 ? -4.055 -0.641 2.856 1.00 95.50 100 VAL A C 1
ATOM 826 O O . VAL A 1 100 ? -4.721 0.380 2.719 1.00 95.50 100 VAL A O 1
ATOM 829 N N . LEU A 1 101 ? -3.146 -0.778 3.817 1.00 95.69 101 LEU A N 1
ATOM 830 C CA . LEU A 1 101 ? -2.732 0.314 4.693 1.00 95.69 101 LEU A CA 1
ATOM 831 C C . LEU A 1 101 ? -1.373 0.839 4.232 1.00 95.69 101 LEU A C 1
ATOM 833 O O . LEU A 1 101 ? -0.408 0.080 4.139 1.00 95.69 101 LEU A O 1
ATOM 837 N N . ARG A 1 102 ? -1.285 2.132 3.928 1.00 92.69 102 ARG A N 1
ATOM 838 C CA . ARG A 1 102 ? -0.042 2.786 3.505 1.00 92.69 102 ARG A CA 1
ATOM 839 C C . ARG A 1 102 ? 0.523 3.673 4.601 1.00 92.69 102 ARG A C 1
ATOM 841 O O . ARG A 1 102 ? -0.172 4.076 5.526 1.00 92.69 102 ARG A O 1
ATOM 848 N N . ASN A 1 103 ? 1.804 4.001 4.444 1.00 91.88 103 ASN A N 1
ATOM 849 C CA . ASN A 1 103 ? 2.485 5.031 5.226 1.00 91.88 103 ASN A CA 1
ATOM 850 C C . ASN A 1 103 ? 2.553 4.742 6.742 1.00 91.88 103 ASN A C 1
ATOM 852 O O . ASN A 1 103 ? 2.663 5.658 7.555 1.00 91.88 103 ASN A O 1
ATOM 856 N N . HIS A 1 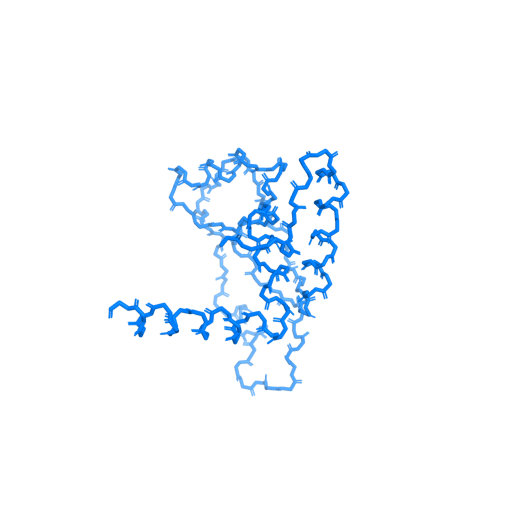104 ? 2.535 3.464 7.134 1.00 92.62 104 HIS A N 1
ATOM 857 C CA . HIS A 1 104 ? 2.758 3.060 8.522 1.00 92.62 104 HIS A CA 1
ATOM 858 C C . HIS A 1 104 ? 4.221 3.304 8.923 1.00 92.62 104 HIS A C 1
ATOM 860 O O . HIS A 1 104 ? 5.138 2.758 8.306 1.00 92.62 104 HIS A O 1
ATOM 866 N N . VAL A 1 105 ? 4.454 4.091 9.978 1.00 89.50 105 VAL A N 1
ATOM 867 C CA . VAL A 1 105 ? 5.790 4.609 10.342 1.00 89.50 105 VAL A CA 1
ATOM 868 C C . VAL A 1 105 ? 6.820 3.498 10.554 1.00 89.50 105 VAL A C 1
ATOM 870 O O . VAL A 1 105 ? 7.933 3.580 10.038 1.00 89.50 105 VAL A O 1
ATOM 873 N N . ASP A 1 106 ? 6.454 2.426 11.254 1.00 89.25 106 ASP A N 1
ATOM 874 C CA . ASP A 1 106 ? 7.392 1.324 11.518 1.00 89.25 106 ASP A CA 1
ATOM 875 C C . ASP A 1 106 ? 7.765 0.527 10.260 1.00 89.25 106 ASP A C 1
ATOM 877 O O . ASP A 1 106 ? 8.891 0.033 10.137 1.00 89.25 106 ASP A O 1
ATOM 881 N N . VAL A 1 107 ? 6.857 0.469 9.281 1.00 92.44 107 VAL A N 1
ATOM 882 C CA . VAL A 1 107 ? 7.141 -0.128 7.972 1.00 92.44 107 VAL A CA 1
ATOM 883 C C . VAL A 1 107 ? 8.077 0.788 7.191 1.00 92.44 107 VAL A C 1
ATOM 885 O O . VAL A 1 107 ? 9.079 0.316 6.665 1.00 92.44 107 VAL A O 1
ATOM 888 N N . LEU A 1 108 ? 7.826 2.102 7.185 1.00 92.06 108 LEU A N 1
ATOM 889 C CA . LEU A 1 108 ? 8.684 3.077 6.502 1.00 92.06 108 LEU A CA 1
ATOM 890 C C . LEU A 1 108 ? 10.128 3.064 7.029 1.00 92.06 108 LEU A C 1
ATOM 892 O O . LEU A 1 108 ? 11.070 3.113 6.244 1.00 92.06 108 LEU A O 1
ATOM 896 N N . ARG A 1 109 ? 10.320 2.929 8.345 1.00 89.88 109 ARG A N 1
ATOM 897 C CA . ARG A 1 109 ? 11.658 2.763 8.948 1.00 89.88 109 ARG A CA 1
ATOM 898 C C . ARG A 1 109 ? 12.353 1.490 8.480 1.00 89.88 109 ARG A C 1
ATOM 900 O O . ARG A 1 109 ? 13.572 1.444 8.348 1.00 89.88 109 ARG A O 1
ATOM 907 N N . THR A 1 110 ? 11.586 0.428 8.269 1.00 91.19 110 THR A N 1
ATOM 908 C CA . THR A 1 110 ? 12.130 -0.831 7.758 1.00 91.19 110 THR A CA 1
ATOM 909 C C . THR A 1 110 ? 12.524 -0.693 6.296 1.00 91.19 110 THR A C 1
ATOM 911 O O . THR A 1 110 ? 13.629 -1.099 5.957 1.00 91.19 110 THR A O 1
ATOM 914 N N . VAL A 1 111 ? 11.695 -0.033 5.479 1.00 91.31 111 VAL A N 1
ATOM 915 C CA . VAL A 1 111 ? 12.031 0.323 4.092 1.00 91.31 111 VAL A CA 1
ATOM 916 C C . VAL A 1 111 ? 13.341 1.101 4.037 1.00 91.31 111 VAL A C 1
ATOM 918 O O . VAL A 1 111 ? 14.217 0.732 3.270 1.00 91.31 111 VAL A O 1
ATOM 921 N N . GLU A 1 112 ? 13.517 2.120 4.882 1.00 90.44 112 GLU A N 1
ATOM 922 C CA . GLU A 1 112 ? 14.770 2.881 4.934 1.00 90.44 112 GLU A CA 1
ATOM 923 C C . GLU A 1 112 ? 15.990 1.989 5.190 1.00 90.44 112 GLU A C 1
ATOM 925 O O . GLU A 1 112 ? 16.965 2.061 4.447 1.00 90.44 112 GLU A O 1
ATOM 930 N N . ARG A 1 113 ? 15.934 1.143 6.224 1.00 90.81 113 ARG A N 1
ATOM 931 C CA . ARG A 1 113 ? 17.059 0.273 6.596 1.00 90.81 113 ARG A CA 1
ATOM 932 C C . ARG A 1 113 ? 17.368 -0.759 5.517 1.00 90.81 113 ARG A C 1
ATOM 934 O O . ARG A 1 113 ? 18.524 -0.973 5.190 1.00 90.81 113 ARG A O 1
ATOM 941 N N . TRP A 1 114 ? 16.337 -1.400 4.973 1.00 91.56 114 TRP A N 1
ATOM 942 C CA . TRP A 1 114 ? 16.489 -2.481 3.996 1.00 91.56 114 TRP A CA 1
ATOM 943 C C . TRP A 1 114 ? 16.846 -1.973 2.599 1.00 91.56 114 TRP A C 1
ATOM 945 O O . TRP A 1 114 ? 17.282 -2.757 1.763 1.00 91.56 114 TRP A O 1
ATOM 955 N N . ASN A 1 115 ? 16.676 -0.674 2.347 1.00 90.19 115 ASN A N 1
ATOM 956 C CA . ASN A 1 115 ? 17.120 -0.033 1.117 1.00 90.19 115 ASN A CA 1
ATOM 957 C C . ASN A 1 115 ? 18.644 0.195 1.077 1.00 90.19 115 ASN A C 1
ATOM 959 O O . ASN A 1 115 ? 19.174 0.526 0.020 1.00 90.19 115 ASN A O 1
ATOM 963 N N . ASP A 1 116 ? 19.357 0.035 2.197 1.00 91.50 116 ASP A N 1
ATOM 964 C CA . ASP A 1 116 ? 20.820 0.009 2.202 1.00 91.50 116 ASP A CA 1
ATOM 965 C C . ASP A 1 116 ? 21.321 -1.366 1.703 1.00 91.50 116 ASP A C 1
ATOM 967 O O . ASP A 1 116 ? 21.040 -2.387 2.342 1.00 91.50 116 ASP A O 1
ATOM 971 N N . PRO A 1 117 ? 22.082 -1.424 0.589 1.00 91.00 117 PRO A N 1
ATOM 972 C CA . PRO A 1 117 ? 22.584 -2.679 0.033 1.00 91.00 117 PRO A CA 1
ATOM 973 C C . PRO A 1 117 ? 23.445 -3.512 0.995 1.00 91.00 117 PRO A C 1
ATOM 975 O O . PRO A 1 117 ? 23.526 -4.730 0.822 1.00 91.00 117 PRO A O 1
ATOM 978 N N . SER A 1 118 ? 24.104 -2.901 1.989 1.00 90.50 118 SER A N 1
ATOM 979 C CA . SER A 1 118 ? 24.938 -3.646 2.945 1.00 90.50 118 SER A CA 1
ATOM 980 C C . SER A 1 118 ? 24.148 -4.186 4.137 1.00 90.50 118 SER A C 1
ATOM 982 O O . SER A 1 118 ? 24.579 -5.161 4.760 1.00 90.50 118 SER A O 1
ATOM 984 N N . TYR A 1 119 ? 22.971 -3.619 4.421 1.00 90.00 119 TYR A N 1
ATOM 985 C CA . TYR A 1 119 ? 22.228 -3.877 5.653 1.00 90.00 119 TYR A CA 1
ATOM 986 C C . TYR A 1 119 ? 21.891 -5.355 5.850 1.00 90.00 119 TYR A C 1
ATOM 988 O O . TYR A 1 119 ? 22.147 -5.911 6.916 1.00 90.00 119 TYR A O 1
ATOM 996 N N . MET A 1 120 ? 21.358 -6.018 4.820 1.00 88.31 120 MET A N 1
ATOM 997 C CA . MET A 1 120 ? 20.977 -7.432 4.922 1.00 88.31 120 MET A CA 1
ATOM 998 C C . MET A 1 120 ? 22.184 -8.349 5.118 1.00 88.31 120 MET A C 1
ATOM 1000 O O . MET A 1 120 ? 22.120 -9.288 5.907 1.00 88.31 120 MET A O 1
ATOM 1004 N N . THR A 1 121 ? 23.293 -8.065 4.438 1.00 89.56 121 THR A N 1
ATOM 1005 C CA . THR A 1 121 ? 24.529 -8.846 4.568 1.00 89.56 121 THR A CA 1
ATOM 1006 C C . THR A 1 121 ? 25.118 -8.709 5.969 1.00 89.56 121 THR A C 1
ATOM 1008 O O . THR A 1 121 ? 25.496 -9.708 6.579 1.00 89.56 121 THR A O 1
ATOM 1011 N N . GLU A 1 122 ? 25.164 -7.489 6.508 1.00 90.50 122 GLU A N 1
ATOM 1012 C CA . GLU A 1 122 ? 25.634 -7.228 7.872 1.00 90.50 122 GLU A CA 1
ATOM 1013 C C . GLU A 1 122 ? 24.729 -7.902 8.911 1.00 90.50 122 GLU A C 1
ATOM 1015 O O . GLU A 1 122 ? 25.224 -8.624 9.778 1.00 90.50 122 GLU A O 1
ATOM 1020 N N . LEU A 1 123 ? 23.407 -7.749 8.770 1.00 88.25 123 LEU A N 1
ATOM 1021 C CA . LEU A 1 123 ? 22.414 -8.336 9.670 1.00 88.25 123 LEU A CA 1
ATOM 1022 C C . LEU A 1 123 ? 22.526 -9.865 9.737 1.00 88.25 123 LEU A C 1
ATOM 1024 O O . LEU A 1 123 ? 22.511 -10.439 10.826 1.00 88.25 123 LEU A O 1
ATOM 1028 N N . LEU A 1 124 ? 22.648 -10.526 8.582 1.00 89.50 124 LEU A N 1
ATOM 1029 C CA . LEU A 1 124 ? 22.770 -11.983 8.506 1.00 89.50 124 LEU A CA 1
ATOM 1030 C C . LEU A 1 124 ? 24.123 -12.473 9.041 1.00 89.50 124 LEU A C 1
ATOM 1032 O O . LEU A 1 124 ? 24.164 -13.461 9.771 1.00 89.50 124 LEU A O 1
ATOM 1036 N N . ARG A 1 125 ? 25.221 -11.755 8.763 1.00 86.81 125 ARG A N 1
ATOM 1037 C CA . ARG A 1 125 ? 26.553 -12.091 9.291 1.00 86.81 125 ARG A CA 1
ATOM 1038 C C . ARG A 1 125 ? 26.606 -12.005 10.815 1.00 86.81 125 ARG A C 1
ATOM 1040 O O . ARG A 1 125 ? 27.216 -12.852 11.463 1.00 86.81 125 ARG A O 1
ATOM 1047 N N . GLU A 1 126 ? 25.987 -10.982 11.401 1.00 81.88 126 GLU A N 1
ATOM 1048 C CA . GLU A 1 126 ? 25.887 -10.852 12.857 1.00 81.88 126 GLU A CA 1
ATOM 1049 C C . GLU A 1 126 ? 25.081 -11.992 13.491 1.00 81.88 126 GLU A C 1
ATOM 1051 O O . GLU A 1 126 ? 25.428 -12.452 14.581 1.00 81.88 126 GLU A O 1
ATOM 1056 N N . ASP A 1 127 ? 24.012 -12.450 12.833 1.00 81.69 127 ASP A N 1
ATOM 1057 C CA . ASP A 1 127 ? 23.203 -13.577 13.309 1.00 81.69 127 ASP A CA 1
ATOM 1058 C C . ASP A 1 127 ? 24.002 -14.891 13.296 1.00 81.69 127 ASP A C 1
ATOM 1060 O O . ASP A 1 127 ? 24.000 -15.632 14.280 1.00 81.69 127 ASP A O 1
ATOM 1064 N N . GLU A 1 128 ? 24.770 -15.144 12.233 1.00 75.19 128 GLU A N 1
ATOM 1065 C CA . GLU A 1 128 ? 25.685 -16.290 12.154 1.00 75.19 128 GLU A CA 1
ATOM 1066 C C . GLU A 1 128 ? 26.768 -16.242 13.240 1.00 75.19 128 GLU A C 1
ATOM 1068 O O . GLU A 1 128 ? 27.005 -17.232 13.932 1.00 75.19 128 GLU A O 1
ATOM 1073 N N . GLN A 1 129 ? 27.393 -15.081 13.455 1.00 73.88 129 GLN A N 1
ATOM 1074 C CA . GLN A 1 129 ? 28.411 -14.913 14.498 1.00 73.88 129 GLN A CA 1
ATOM 1075 C C . GLN A 1 129 ? 27.848 -15.113 15.907 1.00 73.88 129 GLN A C 1
ATOM 1077 O O . GLN A 1 129 ? 28.526 -15.679 16.762 1.00 73.88 129 GLN A O 1
ATOM 1082 N N . LYS A 1 130 ? 26.604 -14.694 16.166 1.00 75.00 130 LYS A N 1
ATOM 1083 C CA . LYS A 1 130 ? 25.933 -14.958 17.448 1.00 75.00 130 LYS A CA 1
ATOM 1084 C C . LYS A 1 130 ? 25.651 -16.441 17.654 1.00 75.00 130 LYS A C 1
ATOM 1086 O O . LYS A 1 130 ? 25.812 -16.913 18.770 1.00 75.00 130 LYS A O 1
ATOM 1091 N N . LYS A 1 131 ? 25.278 -17.177 16.603 1.00 73.19 131 LYS A N 1
ATOM 1092 C CA . LYS A 1 131 ? 25.046 -18.631 16.669 1.00 73.19 131 LYS A CA 1
ATOM 1093 C C . LYS A 1 131 ? 26.323 -19.435 16.927 1.00 73.19 131 LYS A C 1
ATOM 1095 O O . LYS A 1 131 ? 26.237 -20.500 17.522 1.00 73.19 131 LYS A O 1
ATOM 1100 N N . LEU A 1 132 ? 27.479 -18.937 16.485 1.00 70.81 132 LEU A N 1
ATOM 1101 C CA . LEU A 1 132 ? 28.787 -19.580 16.681 1.00 70.81 132 LEU A CA 1
ATOM 1102 C C . LEU A 1 132 ? 29.441 -19.261 18.036 1.00 70.81 132 LEU A C 1
ATOM 1104 O O . LEU A 1 132 ? 30.353 -19.969 18.447 1.00 70.81 132 LEU A O 1
ATOM 1108 N N . ASN A 1 133 ? 28.992 -18.200 18.711 1.00 62.34 133 ASN A N 1
ATOM 1109 C CA . ASN A 1 133 ? 29.506 -17.756 20.010 1.00 62.34 133 ASN A CA 1
ATOM 1110 C C . ASN A 1 133 ? 28.604 -18.186 21.189 1.00 62.34 133 ASN A C 1
ATOM 1112 O O . ASN A 1 133 ? 28.622 -17.542 22.242 1.00 62.34 133 ASN A O 1
ATOM 1116 N N . ILE A 1 134 ? 27.814 -19.249 20.998 1.00 54.12 134 ILE A N 1
ATOM 1117 C CA . ILE A 1 134 ? 27.073 -19.984 22.036 1.00 54.12 134 ILE A CA 1
ATOM 1118 C C . ILE A 1 134 ? 27.708 -21.364 22.182 1.00 54.12 134 ILE A C 1
ATOM 1120 O O . ILE A 1 134 ? 27.960 -21.998 21.133 1.00 54.12 134 ILE A O 1
#

Organism: NCBI:txid420281

Radius of gyration: 20.32 Å; chains: 1; bounding box: 52×36×48 Å

Foldseek 3Di:
DDDPDDDDPVCVVVVLVVLVVVVVVPCPAAADEPDDDDQDLADDPPPQADDDPVVVCVLVVVVDPPCPPSSYDHDRAEEDECPPNVSSVVNCVVVVGDHHYPSDPVVSVVVVQVVPPCNVVVVVVVVVVVVVVD

pLDDT: mean 84.11, std 15.02, range [40.41, 98.31]

Sequence (134 aa):
YDSKYPFDINDKASSLDRLLKLASSLREHQYTPIENLKCPDKPPPGYPKQWKMMDIIRNWNPDDTSDFHTTVIYQGICVFDHQTESEKANNYREAEVPFVLRNHVDVLRTVERWNDPSYMTELLREDEQKKLNI

Secondary structure (DSSP, 8-state):
---SS---TT-HHHHHHHHHHHHHHT-----EESS-----SSPPTTPSPP--HHHHHHHS-TT--S-TT--EE---S-EEETTT-HHHHHHHHHTT---EEE--HHHHHHHHHHTSTTHHHHHHHHHHHHHHT-